Protein AF-A0AA97HKQ7-F1 (afdb_monomer_lite)

Foldseek 3Di:
DDDDDPDPPDPFPDFDWDWDKDAPDVQKIKIWTWTQTDPDPDPVCPVSRTDTQIWMWGDDVDIDIDGDGDPVCCVPSCVVVVVDPCVVVVVVDDPDD

Secondary structure (DSSP, 8-state):
----------------EEEEEEEEETTEEEEEEEE-S--S--GGGTT-S-EEEEEEEEESSSEEEESPPPGGGHHHHHHHHTTSTTHHHHTTS-S--

Structure (mmCIF, N/CA/C/O backbone):
data_AF-A0AA97HKQ7-F1
#
_entry.id   AF-A0AA97HKQ7-F1
#
loop_
_atom_site.group_PDB
_atom_site.id
_atom_site.type_symbol
_atom_site.label_atom_id
_atom_site.label_alt_id
_atom_site.label_comp_id
_atom_site.label_asym_id
_atom_site.label_entity_id
_atom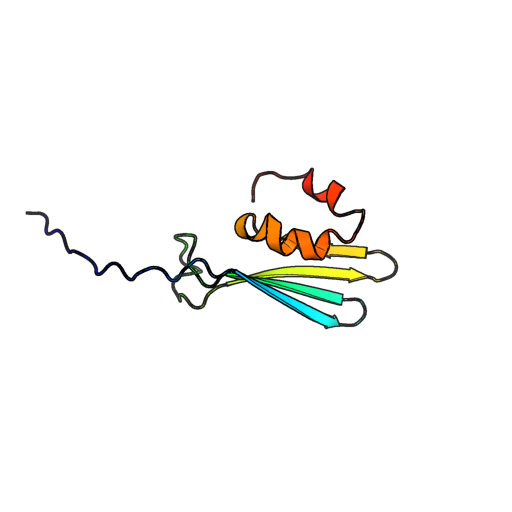_site.label_seq_id
_atom_site.pdbx_PDB_ins_code
_atom_site.Cartn_x
_atom_site.Cartn_y
_atom_site.Cartn_z
_atom_site.occupancy
_atom_site.B_iso_or_equiv
_atom_site.auth_seq_id
_atom_site.auth_comp_id
_atom_site.auth_asym_id
_atom_site.auth_atom_id
_atom_site.pdbx_PDB_model_num
ATOM 1 N N . MET A 1 1 ? 44.910 -4.886 -20.280 1.00 46.16 1 MET A N 1
ATOM 2 C CA . MET A 1 1 ? 43.878 -4.615 -21.301 1.00 46.16 1 MET A CA 1
ATOM 3 C C . MET A 1 1 ? 42.532 -4.790 -20.620 1.00 46.16 1 MET A C 1
ATOM 5 O O . MET A 1 1 ? 42.225 -5.900 -20.215 1.00 46.16 1 MET A O 1
ATOM 9 N N . VAL A 1 2 ? 41.817 -3.697 -20.356 1.00 46.19 2 VAL A N 1
ATOM 10 C CA . VAL A 1 2 ? 40.479 -3.729 -19.745 1.00 46.19 2 VAL A CA 1
ATOM 11 C C . VAL A 1 2 ? 39.484 -3.545 -20.879 1.00 46.19 2 VAL A C 1
ATOM 13 O O . VAL A 1 2 ? 39.596 -2.580 -21.630 1.00 46.19 2 VAL A O 1
ATOM 16 N N . TYR A 1 3 ? 38.567 -4.492 -21.038 1.00 51.94 3 TYR A N 1
ATOM 17 C CA . TYR A 1 3 ? 37.503 -4.399 -22.029 1.00 51.94 3 TYR A CA 1
ATOM 18 C C . TYR A 1 3 ? 36.319 -3.681 -21.394 1.00 51.94 3 TYR A C 1
ATOM 20 O O . TYR A 1 3 ? 35.756 -4.156 -20.409 1.00 51.94 3 TYR A O 1
ATOM 28 N N . GLN A 1 4 ? 35.961 -2.527 -21.949 1.00 50.00 4 GLN A N 1
ATOM 29 C CA . GLN A 1 4 ? 34.709 -1.865 -21.625 1.00 50.00 4 GLN A CA 1
ATOM 30 C C . GLN A 1 4 ? 33.606 -2.577 -22.408 1.00 50.00 4 GLN A C 1
ATOM 32 O O . GLN A 1 4 ? 33.569 -2.526 -23.634 1.00 50.00 4 GLN A O 1
ATOM 37 N N . ILE A 1 5 ? 32.763 -3.319 -21.696 1.00 63.94 5 ILE A N 1
ATOM 38 C CA . ILE A 1 5 ? 31.575 -3.937 -22.277 1.00 63.94 5 ILE A CA 1
ATOM 39 C C . ILE A 1 5 ? 30.454 -2.922 -22.103 1.00 63.94 5 ILE A C 1
ATOM 41 O O . ILE A 1 5 ? 29.941 -2.747 -20.995 1.00 63.94 5 ILE A O 1
ATOM 45 N N . ASP A 1 6 ? 30.093 -2.243 -23.188 1.00 62.38 6 ASP A N 1
ATOM 46 C CA . ASP A 1 6 ? 28.922 -1.376 -23.205 1.00 62.38 6 ASP A CA 1
ATOM 47 C C . ASP A 1 6 ? 27.680 -2.260 -23.050 1.00 62.38 6 ASP A C 1
ATOM 49 O O . ASP A 1 6 ? 27.184 -2.890 -23.984 1.00 62.38 6 ASP A O 1
ATOM 53 N N . SER A 1 7 ? 27.220 -2.376 -21.805 1.00 60.22 7 SER A N 1
ATOM 54 C CA . SER A 1 7 ? 25.972 -3.056 -21.492 1.00 60.22 7 SER A CA 1
ATOM 55 C C . SER A 1 7 ? 24.829 -2.234 -22.083 1.00 60.22 7 SER A C 1
ATOM 57 O O . SER A 1 7 ? 24.805 -1.018 -21.869 1.00 60.22 7 SER A O 1
ATOM 59 N N . PRO A 1 8 ? 23.866 -2.846 -22.795 1.00 55.41 8 PRO A N 1
ATOM 60 C CA . PRO A 1 8 ? 22.714 -2.111 -23.288 1.00 55.41 8 PRO A CA 1
ATOM 61 C C . PRO A 1 8 ? 22.001 -1.475 -22.093 1.00 55.41 8 PRO A C 1
ATOM 63 O O . PRO A 1 8 ? 21.470 -2.172 -21.224 1.00 55.41 8 PRO A O 1
ATOM 66 N N . GLN A 1 9 ? 22.009 -0.142 -22.030 1.00 51.00 9 GLN A N 1
ATOM 67 C CA . GLN A 1 9 ? 21.207 0.595 -21.065 1.00 51.00 9 GLN A CA 1
ATOM 68 C C . GLN A 1 9 ? 19.742 0.387 -21.437 1.00 51.00 9 GLN A C 1
ATOM 70 O O . GLN A 1 9 ? 19.178 1.091 -22.271 1.00 51.00 9 GLN A O 1
ATOM 75 N N . ALA A 1 10 ? 19.118 -0.618 -20.825 1.00 54.69 10 ALA A N 1
ATOM 76 C CA . ALA A 1 10 ? 17.674 -0.733 -20.827 1.00 54.69 10 ALA A CA 1
ATOM 77 C C . ALA A 1 10 ? 17.117 0.566 -20.237 1.00 54.69 10 ALA A C 1
ATOM 79 O O . ALA A 1 10 ? 17.357 0.861 -19.065 1.00 54.69 10 ALA A O 1
ATOM 80 N N . VAL A 1 11 ? 16.402 1.339 -21.058 1.00 51.62 11 VAL A N 1
ATOM 81 C CA . VAL A 1 11 ? 15.667 2.525 -20.617 1.00 51.62 11 VAL A CA 1
ATOM 82 C C . VAL A 1 11 ? 14.809 2.097 -19.432 1.00 51.62 11 VAL A C 1
ATOM 84 O O . VAL A 1 11 ? 13.920 1.254 -19.573 1.00 51.62 11 VAL A O 1
ATOM 87 N N . ALA A 1 12 ? 15.139 2.599 -18.240 1.00 53.38 12 ALA A N 1
ATOM 88 C CA . ALA A 1 12 ? 14.364 2.294 -17.053 1.00 53.38 12 ALA A CA 1
ATOM 89 C C . ALA A 1 12 ? 12.929 2.774 -17.316 1.00 53.38 12 ALA A C 1
ATOM 91 O O . ALA A 1 12 ? 12.753 3.917 -17.749 1.00 53.38 12 ALA A O 1
ATOM 92 N N . PRO A 1 13 ? 11.903 1.925 -17.119 1.00 54.75 13 PRO A N 1
ATOM 93 C CA . PRO A 1 13 ? 10.532 2.393 -17.223 1.00 54.75 13 PRO A CA 1
ATOM 94 C C . PRO A 1 13 ? 10.374 3.590 -16.282 1.00 54.75 13 PRO A C 1
ATOM 96 O O . PRO A 1 13 ? 10.888 3.554 -15.162 1.00 54.75 13 PRO A O 1
ATOM 99 N N . ALA A 1 14 ? 9.707 4.647 -16.760 1.00 59.78 14 ALA A N 1
ATOM 100 C CA . ALA A 1 14 ? 9.374 5.813 -15.947 1.00 59.78 14 ALA A CA 1
ATOM 101 C C . ALA A 1 14 ? 8.848 5.345 -14.585 1.00 59.78 14 ALA A C 1
ATOM 103 O O . ALA A 1 14 ? 8.126 4.343 -14.549 1.00 59.78 14 ALA A O 1
ATOM 104 N N . ASP A 1 15 ? 9.237 6.030 -13.502 1.00 72.25 15 ASP A N 1
ATOM 105 C CA . ASP A 1 15 ? 8.929 5.657 -12.116 1.00 72.25 15 ASP A CA 1
ATOM 106 C C . ASP A 1 15 ? 7.412 5.669 -11.885 1.00 72.25 15 ASP A C 1
ATOM 108 O O . ASP A 1 15 ? 6.799 6.639 -11.438 1.00 72.25 15 ASP A O 1
ATOM 112 N N . ARG A 1 16 ? 6.770 4.592 -12.338 1.00 82.12 16 ARG A N 1
ATOM 113 C CA . ARG A 1 16 ? 5.333 4.433 -12.318 1.00 82.12 16 ARG A CA 1
ATOM 114 C C . ARG A 1 16 ? 5.017 4.075 -10.885 1.00 82.12 16 ARG A C 1
ATOM 116 O O . ARG A 1 16 ? 5.369 2.996 -10.405 1.00 82.12 16 ARG A O 1
ATOM 123 N N . LEU A 1 17 ? 4.346 5.004 -10.228 1.00 85.38 17 LEU A N 1
ATOM 124 C CA . LEU A 1 17 ? 3.803 4.837 -8.897 1.00 85.38 17 LEU A CA 1
ATOM 125 C C . LEU A 1 17 ? 2.283 4.850 -9.020 1.00 85.38 17 LEU A C 1
ATOM 127 O O . LEU A 1 17 ? 1.702 5.775 -9.585 1.00 85.38 17 LEU A O 1
ATOM 131 N N . THR A 1 18 ? 1.631 3.801 -8.53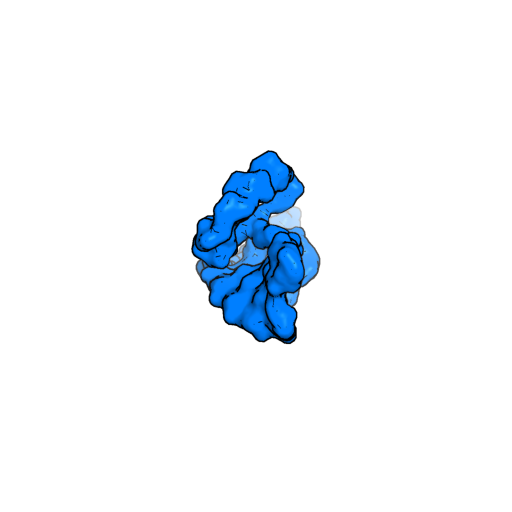0 1.00 86.94 18 THR A N 1
ATOM 132 C CA . THR A 1 18 ? 0.165 3.696 -8.540 1.00 86.94 18 THR A CA 1
ATOM 133 C C . THR A 1 18 ? -0.349 3.358 -7.152 1.00 86.94 18 THR A C 1
ATOM 135 O O . THR A 1 18 ? 0.358 2.748 -6.354 1.00 86.94 18 THR A O 1
ATOM 138 N N . LEU A 1 19 ? -1.598 3.724 -6.873 1.00 87.31 19 LEU A N 1
ATOM 139 C CA . LEU A 1 19 ? -2.265 3.433 -5.608 1.00 87.31 19 LEU A CA 1
ATOM 140 C C . LEU A 1 19 ? -3.444 2.502 -5.825 1.00 87.31 19 LEU A C 1
ATOM 142 O O . LEU A 1 19 ? -4.221 2.682 -6.761 1.00 87.31 19 LEU A O 1
ATOM 146 N N . GLN A 1 20 ? -3.647 1.595 -4.881 1.00 89.12 20 GLN A N 1
ATOM 147 C CA . GLN A 1 20 ? -4.867 0.812 -4.786 1.00 89.12 20 GLN A CA 1
ATOM 148 C C . GLN A 1 20 ? -5.353 0.784 -3.343 1.00 89.12 20 GLN A C 1
ATOM 150 O O . GLN A 1 20 ? -4.567 0.541 -2.437 1.00 89.12 20 GLN A O 1
ATOM 155 N N . ALA A 1 21 ? -6.649 0.990 -3.129 1.00 89.88 21 ALA A N 1
ATOM 156 C CA . ALA A 1 21 ? -7.281 0.805 -1.829 1.00 89.88 21 ALA A CA 1
ATOM 157 C C . ALA A 1 21 ? -8.331 -0.302 -1.930 1.00 89.88 21 ALA A C 1
ATOM 159 O O . ALA A 1 21 ? -9.023 -0.393 -2.945 1.00 89.88 21 ALA A O 1
ATOM 160 N N . ALA A 1 22 ? -8.432 -1.143 -0.905 1.00 91.31 22 ALA A N 1
ATOM 161 C CA . ALA A 1 22 ? -9.434 -2.200 -0.841 1.00 91.31 22 ALA A CA 1
ATOM 162 C C . ALA A 1 22 ? -9.809 -2.513 0.610 1.00 91.31 22 ALA A C 1
ATOM 164 O O . ALA A 1 22 ? -8.943 -2.531 1.487 1.00 91.31 22 ALA A O 1
ATOM 165 N N . ALA A 1 23 ? -11.087 -2.802 0.852 1.00 93.75 23 ALA A N 1
ATOM 166 C CA . ALA A 1 23 ? -11.497 -3.481 2.075 1.00 93.75 23 ALA A CA 1
ATOM 167 C C . ALA A 1 23 ? -10.987 -4.928 2.023 1.00 93.75 23 ALA A C 1
ATOM 169 O O . ALA A 1 23 ? -11.123 -5.594 0.996 1.00 93.75 23 ALA A O 1
ATOM 170 N N . ILE A 1 24 ? -10.371 -5.392 3.109 1.00 94.81 24 ILE A N 1
ATOM 171 C CA . ILE A 1 24 ? -9.815 -6.752 3.210 1.00 94.81 24 ILE A CA 1
ATOM 172 C C . ILE A 1 24 ? -10.519 -7.597 4.273 1.00 94.81 24 ILE A C 1
ATOM 174 O O . ILE A 1 24 ? -10.468 -8.820 4.204 1.00 94.81 24 ILE A O 1
ATOM 178 N N . ALA A 1 25 ? -11.179 -6.951 5.236 1.00 94.88 25 ALA A N 1
ATOM 179 C CA . ALA A 1 25 ? -12.028 -7.568 6.248 1.00 94.88 25 ALA A CA 1
ATOM 180 C C . ALA A 1 25 ? -12.968 -6.504 6.846 1.00 94.88 25 ALA A C 1
ATOM 182 O O . ALA A 1 25 ? -12.879 -5.325 6.486 1.00 94.88 25 ALA A O 1
ATOM 183 N N . ALA A 1 26 ? -13.839 -6.912 7.775 1.00 94.00 26 ALA A N 1
ATOM 184 C CA . ALA A 1 26 ? -14.609 -5.973 8.588 1.00 94.00 26 ALA A CA 1
ATOM 185 C C . ALA A 1 26 ? -13.665 -4.950 9.239 1.00 94.00 26 ALA A C 1
ATOM 187 O O . ALA A 1 26 ? -12.592 -5.305 9.739 1.00 94.00 26 ALA A O 1
ATOM 188 N N . ASP A 1 27 ? -14.034 -3.675 9.131 1.00 92.94 27 ASP A N 1
ATOM 189 C CA . ASP A 1 27 ? -13.294 -2.533 9.673 1.00 92.94 27 ASP A CA 1
ATOM 190 C C . ASP A 1 27 ? -11.830 -2.418 9.220 1.00 92.94 27 ASP A C 1
ATOM 192 O O . ASP A 1 27 ? -11.061 -1.643 9.785 1.00 92.94 27 ASP A O 1
ATOM 196 N N . SER A 1 28 ? -11.424 -3.169 8.192 1.00 92.12 28 SER A N 1
ATOM 197 C CA . SER A 1 28 ? -10.024 -3.320 7.803 1.00 92.12 28 SER A CA 1
ATOM 198 C C . SER A 1 28 ? -9.830 -2.975 6.335 1.00 92.12 28 SER A C 1
ATOM 200 O O . SER A 1 28 ? -10.348 -3.639 5.435 1.00 92.12 28 SER A O 1
ATOM 202 N N . THR A 1 29 ? -9.036 -1.939 6.086 1.00 92.19 29 THR A N 1
ATOM 203 C CA . THR A 1 29 ? -8.718 -1.445 4.742 1.00 92.19 29 THR A CA 1
ATOM 204 C C . THR A 1 29 ? -7.218 -1.516 4.499 1.00 92.19 29 THR A C 1
ATOM 206 O O . THR A 1 29 ? -6.426 -1.132 5.359 1.00 92.19 29 THR A O 1
ATOM 209 N N . VAL A 1 30 ? -6.824 -1.963 3.308 1.00 92.19 30 VAL A N 1
ATOM 210 C CA . VAL A 1 30 ? -5.445 -1.875 2.821 1.00 92.19 30 VAL A CA 1
ATOM 211 C C . VAL A 1 30 ? -5.311 -0.735 1.819 1.00 92.19 30 VAL A C 1
ATOM 213 O O . VAL A 1 30 ? -6.177 -0.534 0.966 1.00 92.19 30 VAL A O 1
ATOM 216 N N . ILE A 1 31 ? -4.194 -0.020 1.893 1.00 90.00 31 ILE A N 1
ATOM 217 C CA . ILE A 1 31 ? -3.716 0.904 0.869 1.00 90.00 31 ILE A CA 1
ATOM 218 C C . ILE A 1 31 ? -2.388 0.347 0.358 1.00 90.00 31 ILE A C 1
ATOM 220 O O . ILE A 1 31 ? -1.418 0.232 1.102 1.00 90.00 31 ILE A O 1
ATOM 224 N N . ARG A 1 32 ? -2.355 -0.028 -0.918 1.00 89.75 32 ARG A N 1
ATOM 225 C CA . ARG A 1 32 ? -1.182 -0.557 -1.609 1.00 89.75 32 ARG A CA 1
ATOM 226 C C . ARG A 1 32 ? -0.559 0.550 -2.442 1.00 89.75 32 ARG A C 1
ATOM 228 O O . ARG A 1 32 ? -1.169 1.028 -3.398 1.00 89.75 32 ARG A O 1
ATOM 235 N N . CYS A 1 33 ? 0.649 0.938 -2.068 1.00 88.75 33 CYS A N 1
ATOM 236 C CA . CYS A 1 33 ? 1.509 1.837 -2.817 1.00 88.75 33 CYS A CA 1
ATOM 237 C C . CYS A 1 33 ? 2.392 0.965 -3.742 1.00 88.75 33 CYS A C 1
ATOM 239 O O . CYS A 1 33 ? 3.307 0.286 -3.274 1.00 88.75 33 CYS A O 1
ATOM 241 N N . LEU A 1 34 ? 2.061 0.894 -5.039 1.00 87.25 34 LEU A N 1
ATOM 242 C CA . LEU A 1 34 ? 2.717 0.006 -6.011 1.00 87.25 34 LEU A CA 1
ATOM 243 C C . LEU A 1 34 ? 3.823 0.747 -6.764 1.00 87.25 34 LEU A C 1
ATOM 245 O O . LEU A 1 34 ? 3.558 1.768 -7.401 1.00 87.25 34 LEU A O 1
ATOM 249 N N . GLY A 1 35 ? 5.045 0.218 -6.699 1.00 86.75 35 GLY A N 1
ATOM 250 C CA . GLY A 1 35 ? 6.214 0.722 -7.414 1.00 86.75 35 GLY A CA 1
ATOM 251 C C . GLY A 1 35 ? 6.618 -0.261 -8.500 1.00 86.75 35 GLY A C 1
ATOM 252 O O . GLY A 1 35 ? 6.922 -1.416 -8.209 1.00 86.75 35 GLY A O 1
ATOM 253 N N . TRP A 1 36 ? 6.599 0.187 -9.750 1.00 84.56 36 TRP A N 1
ATOM 254 C CA . TRP A 1 36 ? 6.857 -0.683 -10.901 1.00 84.56 36 TRP A CA 1
ATOM 255 C C . TRP A 1 36 ? 8.313 -0.636 -11.371 1.00 84.56 36 TRP A C 1
ATOM 257 O O . TRP A 1 36 ? 8.787 -1.584 -11.992 1.00 84.56 36 TRP A O 1
ATOM 267 N N . ALA A 1 37 ? 9.022 0.449 -11.063 1.00 81.44 37 ALA A N 1
ATOM 268 C CA . ALA A 1 37 ? 10.437 0.599 -11.357 1.00 81.44 37 ALA A CA 1
ATOM 269 C C . ALA A 1 37 ? 11.300 0.156 -10.166 1.00 81.44 37 ALA A C 1
ATOM 271 O O . ALA A 1 37 ? 10.899 0.238 -9.002 1.00 81.44 37 ALA A O 1
ATOM 272 N N . ARG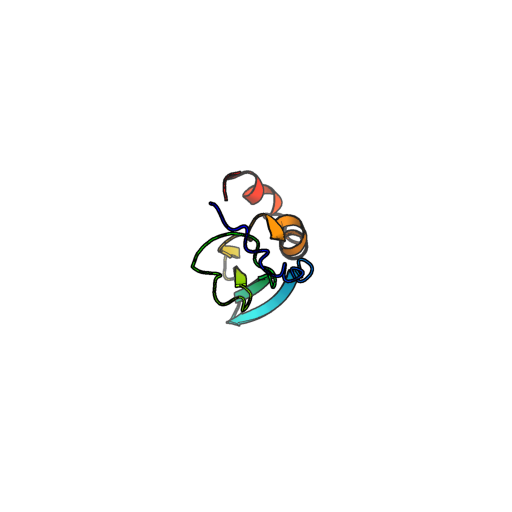 A 1 38 ? 12.512 -0.308 -10.475 1.00 76.81 38 ARG A N 1
ATOM 273 C CA . ARG A 1 38 ? 13.541 -0.582 -9.471 1.00 76.81 38 ARG A CA 1
ATOM 274 C C . ARG A 1 38 ? 14.164 0.745 -9.054 1.00 76.81 38 ARG A C 1
ATOM 276 O O . ARG A 1 38 ? 14.733 1.439 -9.887 1.00 76.81 38 ARG A O 1
ATOM 283 N N . ASP A 1 39 ? 14.092 1.049 -7.769 1.00 71.19 39 ASP A N 1
ATOM 284 C CA . ASP A 1 39 ? 14.633 2.273 -7.174 1.00 71.19 39 ASP A CA 1
ATOM 285 C C . ASP A 1 39 ? 15.863 2.019 -6.291 1.00 71.19 39 ASP A C 1
ATOM 287 O O . ASP A 1 39 ? 16.565 2.957 -5.924 1.00 71.19 39 ASP A O 1
ATOM 291 N N . ARG A 1 40 ? 16.145 0.755 -5.944 1.00 73.00 40 ARG A N 1
ATOM 292 C CA . ARG A 1 40 ? 17.278 0.363 -5.093 1.00 73.00 40 ARG A CA 1
ATOM 293 C C . ARG A 1 40 ? 18.024 -0.834 -5.662 1.00 73.00 40 ARG A C 1
ATOM 295 O O . ARG A 1 40 ? 17.428 -1.752 -6.226 1.00 73.00 40 ARG A O 1
ATOM 302 N N . CYS A 1 41 ? 19.343 -0.843 -5.487 1.00 70.12 41 CYS A N 1
ATOM 303 C CA . CYS A 1 41 ? 20.177 -1.980 -5.857 1.00 70.12 41 CYS A CA 1
ATOM 304 C C . CYS A 1 41 ? 20.208 -3.030 -4.733 1.00 70.12 41 CYS A C 1
ATOM 306 O O . CYS A 1 41 ? 21.226 -3.211 -4.077 1.00 70.12 41 CYS A O 1
ATOM 308 N N . ALA A 1 42 ? 19.069 -3.681 -4.485 1.00 75.12 42 ALA A N 1
ATOM 309 C CA . ALA A 1 42 ? 18.951 -4.792 -3.540 1.00 75.12 42 ALA A CA 1
ATOM 310 C C . ALA A 1 42 ? 18.459 -6.058 -4.260 1.00 75.12 42 ALA A C 1
ATOM 312 O O . ALA A 1 42 ? 17.651 -5.967 -5.191 1.00 75.12 42 ALA A O 1
ATOM 313 N N . ILE A 1 43 ? 18.955 -7.224 -3.827 1.00 82.44 43 ILE A N 1
ATOM 314 C CA . ILE A 1 43 ? 18.703 -8.532 -4.463 1.00 82.44 43 ILE A CA 1
ATOM 315 C C . ILE A 1 43 ? 17.211 -8.892 -4.502 1.00 82.44 43 ILE A C 1
ATOM 317 O O . ILE A 1 43 ? 16.718 -9.449 -5.478 1.00 82.44 43 ILE A O 1
ATOM 321 N N . GLU A 1 44 ? 16.459 -8.459 -3.490 1.00 81.00 44 GLU A N 1
ATOM 322 C CA . GLU A 1 44 ? 15.009 -8.660 -3.364 1.00 81.00 44 GLU A CA 1
ATOM 323 C C . GLU A 1 44 ? 14.211 -8.112 -4.565 1.00 81.00 44 GLU A C 1
ATOM 325 O O . GLU A 1 44 ? 13.091 -8.547 -4.820 1.00 81.00 44 GLU A O 1
ATOM 330 N N . PHE A 1 45 ? 14.791 -7.184 -5.337 1.00 79.62 45 PHE A N 1
ATOM 331 C CA . PHE A 1 45 ? 14.166 -6.558 -6.507 1.00 79.62 45 PHE A CA 1
ATOM 332 C C . PHE A 1 45 ? 14.768 -7.014 -7.848 1.00 79.62 45 PHE A C 1
ATOM 334 O O . PHE A 1 45 ? 14.570 -6.352 -8.872 1.00 79.62 45 PHE A O 1
ATOM 341 N N . GLU A 1 46 ? 15.542 -8.102 -7.886 1.00 80.06 46 GLU A N 1
ATOM 342 C CA . GLU A 1 46 ? 16.173 -8.597 -9.124 1.00 80.06 46 GLU A CA 1
ATOM 343 C C . GLU A 1 46 ? 15.191 -9.179 -10.135 1.00 80.06 46 GLU A C 1
ATOM 345 O O . GLU A 1 46 ? 15.439 -9.099 -11.334 1.00 80.06 46 GLU A O 1
ATOM 350 N N . LEU A 1 47 ? 14.037 -9.670 -9.682 1.00 84.75 47 LEU A N 1
ATOM 351 C CA . LEU A 1 47 ? 13.017 -10.231 -10.571 1.00 84.75 47 LEU A CA 1
ATOM 352 C C . LEU A 1 47 ? 12.268 -9.169 -11.394 1.00 84.75 47 LEU A C 1
ATOM 354 O O . LEU A 1 47 ? 11.519 -9.525 -12.294 1.00 84.75 47 LEU A O 1
ATOM 358 N N . ARG A 1 48 ? 12.456 -7.870 -11.104 1.00 81.19 48 ARG A N 1
ATOM 359 C CA . ARG A 1 48 ? 11.880 -6.727 -11.853 1.00 81.19 48 ARG A CA 1
ATOM 360 C C . ARG A 1 48 ? 10.351 -6.771 -12.037 1.00 81.19 48 ARG A C 1
ATOM 362 O O . ARG A 1 48 ? 9.821 -6.088 -12.906 1.00 81.19 48 ARG A O 1
ATOM 369 N N . ASN A 1 49 ? 9.638 -7.487 -11.168 1.00 85.00 49 ASN A N 1
ATOM 370 C CA . ASN A 1 49 ? 8.174 -7.613 -11.191 1.00 85.00 49 ASN A CA 1
ATOM 371 C C . ASN A 1 49 ? 7.440 -6.458 -10.477 1.00 85.00 49 ASN A C 1
ATOM 373 O O . ASN A 1 49 ? 6.226 -6.510 -10.286 1.00 85.00 49 ASN A O 1
ATOM 377 N N . GLY A 1 50 ? 8.170 -5.418 -10.069 1.00 86.56 50 GLY A N 1
ATOM 378 C CA . GLY A 1 50 ? 7.666 -4.371 -9.186 1.00 86.56 50 GLY A CA 1
ATOM 379 C C . GLY A 1 50 ? 7.575 -4.818 -7.724 1.00 86.56 50 GLY A C 1
ATOM 380 O O . GLY A 1 50 ? 7.954 -5.929 -7.357 1.00 86.56 50 GLY A O 1
ATOM 381 N N . THR A 1 51 ? 7.102 -3.916 -6.872 1.00 87.31 51 THR A N 1
ATOM 382 C CA . THR A 1 51 ? 6.910 -4.144 -5.437 1.00 87.31 51 THR A CA 1
ATOM 383 C C . THR A 1 51 ? 5.705 -3.363 -4.920 1.00 87.31 51 THR A C 1
ATOM 385 O O . THR A 1 51 ? 5.287 -2.365 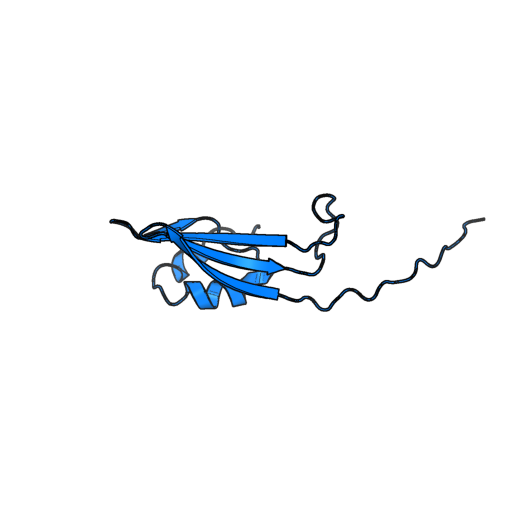-5.514 1.00 87.31 51 THR A O 1
ATOM 388 N N . THR A 1 52 ? 5.146 -3.797 -3.794 1.00 88.62 52 THR A N 1
ATOM 389 C CA . THR A 1 52 ? 4.058 -3.098 -3.108 1.00 88.62 52 THR A CA 1
ATOM 390 C C . THR A 1 52 ? 4.449 -2.782 -1.675 1.00 88.62 52 THR A C 1
ATOM 392 O O . THR A 1 52 ? 4.834 -3.678 -0.928 1.00 88.62 52 THR A O 1
ATOM 395 N N . TYR A 1 53 ? 4.271 -1.529 -1.275 1.00 87.88 53 TYR A N 1
ATOM 396 C CA . TYR A 1 53 ? 4.351 -1.096 0.114 1.00 87.88 53 TYR A CA 1
ATOM 397 C C . TYR A 1 53 ? 2.925 -0.969 0.631 1.00 87.88 53 TYR A C 1
ATOM 399 O O . TYR A 1 53 ? 2.166 -0.114 0.170 1.00 87.88 53 TYR A O 1
ATOM 407 N N . ASN A 1 54 ? 2.545 -1.864 1.535 1.00 89.44 54 ASN A N 1
ATOM 408 C CA . ASN A 1 54 ? 1.172 -1.971 2.005 1.00 89.44 54 ASN A CA 1
ATOM 409 C C . ASN A 1 54 ? 1.039 -1.301 3.369 1.00 89.44 54 ASN A C 1
ATOM 411 O O . ASN A 1 54 ? 1.753 -1.649 4.306 1.00 89.44 54 ASN A O 1
ATOM 415 N N . SER A 1 55 ? 0.095 -0.377 3.460 1.00 88.25 55 SER A N 1
ATOM 416 C CA . SER A 1 55 ? -0.359 0.225 4.707 1.00 88.25 55 SER A CA 1
ATOM 417 C C . SER A 1 55 ? -1.742 -0.312 5.040 1.00 88.25 55 SER A C 1
ATOM 419 O O . SER A 1 55 ? -2.570 -0.496 4.145 1.00 88.25 55 SER A O 1
ATOM 421 N N . PHE A 1 56 ? -2.017 -0.536 6.320 1.00 88.19 56 PHE A N 1
ATOM 422 C CA . PHE A 1 56 ? -3.315 -1.024 6.779 1.00 88.19 56 PHE A CA 1
ATOM 423 C C . PHE A 1 56 ? -3.958 -0.043 7.746 1.00 88.19 56 PHE A C 1
ATOM 425 O O . PHE A 1 56 ? -3.284 0.657 8.503 1.00 88.19 56 PHE A O 1
ATOM 432 N N . ARG A 1 57 ? -5.285 -0.028 7.732 1.00 87.44 57 ARG A N 1
ATOM 433 C CA . ARG A 1 57 ? -6.117 0.712 8.669 1.00 87.44 57 ARG A CA 1
ATOM 434 C C . ARG A 1 57 ? -7.140 -0.239 9.260 1.00 87.44 57 ARG A C 1
ATOM 436 O O . ARG A 1 57 ? -7.888 -0.852 8.505 1.00 87.44 57 ARG A O 1
ATOM 443 N N . ILE A 1 58 ? -7.181 -0.306 10.584 1.00 90.50 58 ILE A N 1
ATOM 444 C CA . ILE A 1 58 ? -8.168 -1.075 11.345 1.00 90.50 58 ILE A CA 1
ATOM 445 C C . ILE A 1 58 ? -9.020 -0.087 12.146 1.00 90.50 58 ILE A C 1
ATOM 447 O O . ILE A 1 58 ? -8.468 0.779 12.824 1.00 90.50 58 ILE A O 1
ATOM 451 N N . GLN A 1 59 ? -10.344 -0.177 12.033 1.00 90.12 59 GLN A N 1
ATOM 452 C CA . GLN A 1 59 ? -11.325 0.762 12.592 1.00 90.12 59 GLN A CA 1
ATOM 453 C C . GLN A 1 59 ? -12.333 0.066 13.517 1.00 90.12 59 GLN A C 1
ATOM 455 O O . GLN A 1 59 ? -13.536 0.166 13.309 1.00 90.12 59 GLN A O 1
ATOM 460 N N . ALA A 1 60 ? -11.842 -0.635 14.535 1.00 87.56 60 ALA A N 1
ATOM 461 C CA . ALA A 1 60 ? -12.701 -1.175 15.589 1.00 87.56 60 ALA A CA 1
ATOM 462 C C . ALA A 1 60 ? -13.104 -0.046 16.568 1.00 87.56 60 ALA A C 1
ATOM 464 O O . ALA A 1 60 ? -13.245 1.112 16.176 1.00 87.56 60 ALA A O 1
ATOM 465 N N . GLU A 1 61 ? -13.202 -0.326 17.872 1.00 91.25 61 GLU A N 1
ATOM 466 C CA . GLU A 1 61 ? -13.442 0.711 18.895 1.00 91.25 61 GLU A CA 1
ATOM 467 C C . GLU A 1 61 ? -12.429 1.870 18.840 1.00 91.25 61 GLU A C 1
ATOM 469 O O . GLU A 1 61 ? -12.733 3.007 19.204 1.00 91.25 61 GLU A O 1
ATOM 474 N N . LYS A 1 62 ? -11.208 1.590 18.365 1.00 86.75 62 LYS A N 1
ATOM 475 C CA . LYS A 1 62 ? -10.162 2.579 18.093 1.00 86.75 62 LYS A CA 1
ATOM 476 C C . LYS A 1 62 ? -9.628 2.393 16.677 1.00 86.75 62 LYS A C 1
ATOM 478 O O . LYS A 1 62 ? -9.577 1.281 16.157 1.00 86.75 62 LYS A O 1
ATOM 483 N N . THR A 1 63 ? -9.186 3.494 16.068 1.00 86.38 63 THR A N 1
ATOM 484 C CA . THR A 1 63 ? -8.516 3.458 14.762 1.00 86.38 63 THR A CA 1
ATOM 485 C C . THR A 1 63 ? -7.014 3.254 14.937 1.00 86.38 63 THR A C 1
ATOM 487 O O . THR A 1 63 ? -6.365 4.042 15.622 1.00 86.38 63 THR A O 1
ATOM 490 N N . ALA A 1 64 ? -6.464 2.235 14.277 1.00 85.69 64 ALA A N 1
ATOM 491 C CA . ALA A 1 64 ? -5.039 1.928 14.272 1.00 85.69 64 ALA A CA 1
ATOM 492 C C . ALA A 1 64 ? -4.481 1.908 12.834 1.00 85.69 64 ALA A C 1
ATOM 494 O O . ALA A 1 64 ? -4.965 1.133 12.001 1.00 85.69 64 ALA A O 1
ATOM 495 N N . PRO A 1 65 ? -3.469 2.738 12.522 1.00 83.19 65 PRO A N 1
ATOM 496 C CA . PRO A 1 65 ? -2.669 2.601 11.312 1.00 83.19 65 PRO A CA 1
ATOM 497 C C 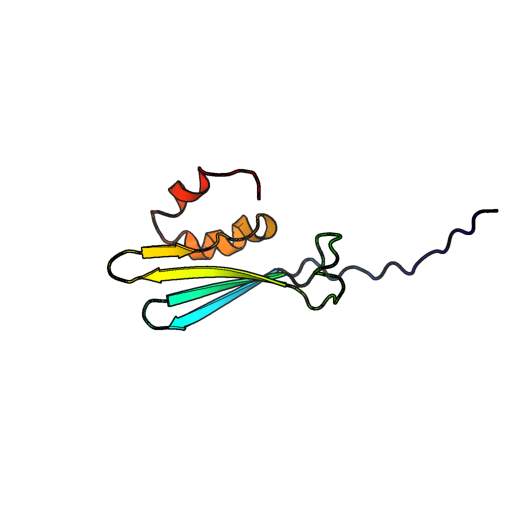. PRO A 1 65 ? -1.529 1.599 11.517 1.00 83.19 65 PRO A C 1
ATOM 499 O O . PRO A 1 65 ? -0.869 1.597 12.554 1.00 83.19 65 PRO A O 1
ATOM 502 N N . ILE A 1 66 ? -1.256 0.781 10.507 1.00 85.19 66 ILE A N 1
ATOM 503 C CA . ILE A 1 66 ? -0.139 -0.168 10.508 1.00 85.19 66 ILE A CA 1
ATOM 504 C C . ILE A 1 66 ? 0.689 0.058 9.248 1.00 85.19 66 ILE A C 1
ATOM 506 O O . ILE A 1 66 ? 0.127 0.134 8.155 1.00 85.19 66 ILE A O 1
ATOM 510 N N . ALA A 1 67 ? 2.012 0.112 9.432 1.00 73.62 67 ALA A N 1
ATOM 511 C CA . ALA A 1 67 ? 3.031 0.309 8.401 1.00 73.62 67 ALA A CA 1
ATOM 512 C C . ALA A 1 67 ? 2.778 1.560 7.544 1.00 73.62 67 ALA A C 1
ATOM 514 O O . ALA A 1 67 ? 1.998 1.548 6.595 1.00 73.62 67 ALA A O 1
ATOM 515 N N . THR A 1 68 ? 3.442 2.670 7.863 1.00 68.12 68 THR A N 1
ATOM 516 C CA . THR A 1 68 ? 3.414 3.861 7.006 1.00 68.12 68 THR A CA 1
ATOM 517 C C . THR A 1 68 ? 4.187 3.608 5.709 1.00 68.12 68 THR A C 1
ATOM 519 O O . THR A 1 68 ? 5.105 2.790 5.649 1.00 68.12 68 THR A O 1
ATOM 522 N N . SER A 1 69 ? 3.776 4.276 4.633 1.00 67.75 69 SER A N 1
ATOM 523 C CA . SER A 1 69 ? 4.366 4.085 3.307 1.00 67.75 69 SER A CA 1
ATOM 524 C C . SER A 1 69 ? 5.823 4.551 3.239 1.00 67.75 69 SER A C 1
ATOM 526 O O . SER A 1 69 ? 6.179 5.549 3.864 1.00 67.75 69 SER A O 1
ATOM 528 N N . HIS A 1 70 ? 6.621 3.901 2.388 1.00 69.94 70 HIS A N 1
ATOM 529 C CA . HIS A 1 70 ? 7.998 4.298 2.063 1.00 69.94 70 HIS A CA 1
ATOM 530 C C . HIS A 1 70 ? 8.084 5.760 1.593 1.00 69.94 70 HIS A C 1
ATOM 532 O O . HIS A 1 70 ? 7.177 6.238 0.906 1.00 69.94 70 HIS A O 1
ATOM 538 N N . GLY A 1 71 ? 9.195 6.452 1.882 1.00 68.81 71 GLY A N 1
ATOM 539 C CA . GLY A 1 71 ? 9.371 7.884 1.590 1.00 68.81 71 GLY A CA 1
ATOM 540 C C . GLY A 1 71 ? 9.068 8.294 0.140 1.00 68.81 71 GLY A C 1
ATOM 541 O O . GLY A 1 71 ? 8.490 9.354 -0.093 1.00 68.81 71 GLY A O 1
ATOM 542 N N . LYS A 1 72 ? 9.336 7.415 -0.834 1.00 71.56 72 LYS A N 1
ATOM 543 C CA . LYS A 1 72 ? 9.016 7.637 -2.261 1.00 71.56 72 LYS A CA 1
ATOM 544 C C . LYS A 1 72 ? 7.518 7.777 -2.572 1.00 71.56 72 LYS A C 1
ATOM 546 O O . LYS A 1 72 ? 7.151 8.364 -3.579 1.00 71.56 72 LYS A O 1
ATOM 551 N N . PHE A 1 73 ? 6.650 7.284 -1.691 1.00 66.69 73 PHE A N 1
ATOM 552 C CA . PHE A 1 73 ? 5.196 7.407 -1.804 1.00 66.69 73 PHE A CA 1
ATOM 553 C C . PHE A 1 73 ? 4.605 8.461 -0.873 1.00 66.69 73 PHE A C 1
ATOM 555 O O . PHE A 1 73 ? 3.379 8.566 -0.796 1.00 66.69 73 PHE A O 1
ATOM 562 N N . LYS A 1 74 ? 5.437 9.238 -0.164 1.00 69.06 74 LYS A N 1
ATOM 563 C CA . LYS A 1 74 ? 4.988 10.138 0.904 1.00 69.06 74 LYS A CA 1
ATOM 564 C C . LYS A 1 74 ? 3.809 10.989 0.452 1.00 69.06 74 LYS A C 1
ATOM 566 O O . LYS A 1 74 ? 2.768 10.922 1.084 1.00 69.06 74 LYS A O 1
ATOM 571 N N . THR A 1 75 ? 3.899 11.689 -0.675 1.00 64.56 75 THR A N 1
ATOM 572 C CA . THR A 1 75 ? 2.807 12.547 -1.168 1.00 64.56 75 THR A CA 1
ATOM 573 C C . THR A 1 75 ? 1.546 11.755 -1.542 1.00 64.56 75 THR A C 1
ATOM 575 O O . THR A 1 75 ? 0.439 12.138 -1.178 1.00 64.56 75 THR A O 1
ATOM 578 N N . GLN A 1 76 ? 1.704 10.622 -2.227 1.00 66.44 76 GLN A N 1
ATOM 579 C CA . GLN A 1 76 ? 0.600 9.834 -2.786 1.00 66.44 76 GLN A CA 1
ATOM 580 C C . GLN A 1 76 ? -0.161 9.033 -1.719 1.00 66.44 76 GLN A C 1
ATOM 582 O O . GLN A 1 76 ? -1.389 9.067 -1.684 1.00 66.44 76 GLN A O 1
ATOM 587 N N . CYS A 1 77 ? 0.549 8.345 -0.821 1.00 56.28 77 CYS A N 1
ATOM 588 C CA . CYS A 1 77 ? -0.068 7.612 0.285 1.00 56.28 77 CYS A CA 1
ATOM 589 C C . CYS A 1 77 ? -0.606 8.596 1.360 1.00 56.28 77 CYS A C 1
ATOM 591 O O . CYS A 1 77 ? -1.678 8.351 1.914 1.00 56.28 77 CYS A O 1
ATOM 593 N N . THR A 1 78 ? 0.045 9.753 1.583 1.00 57.03 78 THR A N 1
ATOM 594 C CA . THR A 1 78 ? -0.459 10.808 2.494 1.00 57.03 78 THR A CA 1
ATOM 595 C C . THR A 1 78 ? -1.806 11.354 2.046 1.00 57.03 78 THR A C 1
ATOM 597 O O . THR A 1 78 ? -2.702 11.427 2.869 1.00 57.03 78 THR A O 1
ATOM 600 N N . LEU A 1 79 ? -2.011 11.670 0.763 1.00 54.38 79 LEU A N 1
ATOM 601 C CA . LEU A 1 79 ? -3.286 12.219 0.268 1.00 54.38 79 LEU A CA 1
ATOM 602 C C . LEU A 1 79 ? -4.507 11.329 0.558 1.00 54.38 79 LEU A C 1
ATOM 604 O O . LEU A 1 79 ? -5.613 11.838 0.660 1.00 54.38 79 LEU A O 1
ATOM 608 N N . ARG A 1 80 ? -4.314 10.016 0.728 1.00 59.50 80 ARG A N 1
ATOM 609 C CA . ARG A 1 80 ? -5.390 9.056 1.035 1.00 59.50 80 ARG A CA 1
ATOM 610 C C . ARG A 1 80 ? -5.542 8.753 2.531 1.00 59.50 80 ARG A C 1
ATOM 612 O O . ARG A 1 80 ? -6.535 8.158 2.937 1.00 59.50 80 ARG A O 1
ATOM 619 N N . LEU A 1 81 ? -4.553 9.139 3.339 1.00 57.25 81 LEU A N 1
ATOM 620 C CA . LEU A 1 81 ? -4.545 9.022 4.803 1.00 57.25 81 LEU A CA 1
ATOM 621 C C . LEU A 1 81 ? -4.812 10.371 5.505 1.00 57.25 81 LEU A C 1
ATOM 623 O O . LEU A 1 81 ? -5.208 10.381 6.669 1.00 57.25 81 LEU A O 1
ATOM 627 N N . ALA A 1 82 ? -4.615 11.494 4.805 1.00 53.19 82 ALA A N 1
ATOM 628 C CA . ALA A 1 82 ? -4.707 12.870 5.300 1.00 53.19 82 ALA A CA 1
ATOM 629 C C . ALA A 1 82 ? -6.139 13.390 5.477 1.00 53.19 82 ALA A C 1
ATOM 631 O O . ALA A 1 82 ? -6.317 14.422 6.117 1.00 53.19 82 ALA A O 1
ATOM 632 N N . ASP A 1 83 ? -7.155 12.650 5.032 1.00 53.28 83 ASP A N 1
ATOM 633 C CA . ASP A 1 83 ? -8.555 12.919 5.392 1.00 53.28 83 ASP A CA 1
ATOM 634 C C . ASP A 1 83 ? -8.825 12.750 6.907 1.00 53.28 83 ASP A C 1
ATOM 636 O O . ASP A 1 83 ? -9.956 12.922 7.364 1.00 53.28 83 ASP A O 1
ATOM 640 N N . TYR A 1 84 ? -7.806 12.411 7.716 1.00 52.12 84 TYR A N 1
ATOM 641 C CA . TYR A 1 84 ? -7.961 12.095 9.131 1.00 52.12 84 TYR A CA 1
ATOM 642 C C . TYR A 1 84 ? -7.032 12.914 10.060 1.00 52.12 84 TYR A C 1
ATOM 644 O O . TYR A 1 84 ? -5.806 12.856 9.924 1.00 52.12 84 TYR A O 1
ATOM 652 N N . PRO A 1 85 ? -7.583 13.604 11.087 1.00 51.28 85 PRO A N 1
ATOM 653 C CA . PRO A 1 85 ? -6.868 14.556 11.957 1.00 51.28 85 PRO A CA 1
ATOM 654 C C . PRO A 1 85 ? -5.638 14.030 12.718 1.00 51.28 85 PRO A C 1
ATOM 656 O O . PRO A 1 85 ? -4.853 14.817 13.249 1.00 51.28 85 PRO A O 1
ATOM 659 N N . TRP A 1 86 ? -5.472 12.710 12.836 1.00 53.53 86 TRP A N 1
ATOM 660 C CA . TRP A 1 86 ? -4.374 12.091 13.586 1.00 53.53 86 TRP A CA 1
ATOM 661 C C . TRP A 1 86 ? -3.106 11.880 12.740 1.00 53.53 86 TRP A C 1
ATOM 663 O O . TRP A 1 86 ? -2.015 11.772 13.306 1.00 53.53 86 TRP A O 1
ATOM 673 N N . PHE A 1 87 ? -3.211 11.873 11.404 1.00 47.66 87 PHE A N 1
ATOM 674 C CA . PHE A 1 87 ? -2.083 11.609 10.501 1.00 47.66 87 PHE A CA 1
ATOM 675 C C . PHE A 1 87 ? -0.981 12.677 10.615 1.00 47.66 87 PHE A C 1
ATOM 677 O O . PHE A 1 87 ? 0.209 12.358 10.627 1.00 47.66 87 PHE A O 1
ATOM 684 N N . SER A 1 88 ? -1.368 13.937 10.835 1.00 48.28 88 SER A N 1
ATOM 685 C CA . SER A 1 88 ? -0.441 15.062 11.014 1.00 48.28 88 SER A CA 1
ATOM 686 C C . SER A 1 88 ? 0.468 14.935 12.245 1.00 48.28 88 SER A C 1
ATOM 688 O O . SER A 1 88 ? 1.515 15.572 12.283 1.00 48.28 88 SER A O 1
ATOM 690 N N . ARG A 1 89 ? 0.111 14.113 13.248 1.00 44.78 89 ARG A N 1
ATOM 691 C CA . ARG A 1 89 ? 0.945 13.898 14.450 1.00 44.78 89 ARG A CA 1
ATOM 692 C C . ARG A 1 89 ? 1.913 12.724 14.317 1.00 44.78 89 ARG A C 1
ATOM 694 O O . ARG A 1 89 ? 2.998 12.786 14.883 1.00 44.78 89 ARG A O 1
ATOM 701 N N . ALA A 1 90 ? 1.561 11.682 13.563 1.00 44.91 90 ALA A N 1
ATOM 702 C CA . ALA A 1 90 ? 2.414 10.501 13.400 1.00 44.91 90 ALA A CA 1
ATOM 703 C C . ALA A 1 90 ? 3.671 10.793 12.558 1.00 44.91 90 ALA A C 1
ATOM 705 O O . ALA A 1 90 ? 4.737 10.246 12.823 1.00 44.91 90 ALA A O 1
ATOM 706 N N . HIS A 1 91 ? 3.584 11.721 11.598 1.00 45.38 91 HIS A N 1
ATOM 707 C CA . HIS A 1 91 ? 4.723 12.131 10.768 1.00 45.38 91 HIS A CA 1
ATOM 708 C C . HIS A 1 91 ? 5.800 12.955 11.495 1.00 45.38 91 HIS A C 1
ATOM 710 O O . HIS A 1 91 ? 6.845 13.223 10.904 1.00 45.38 91 HIS A O 1
ATOM 716 N N . ALA A 1 92 ? 5.576 13.335 12.757 1.00 39.31 92 ALA A N 1
ATOM 717 C CA . ALA A 1 92 ? 6.589 13.983 13.590 1.00 39.31 92 ALA A CA 1
ATOM 718 C C . ALA A 1 92 ? 7.594 12.988 14.208 1.00 39.31 92 ALA A C 1
ATOM 720 O O . ALA A 1 92 ? 8.548 13.416 14.854 1.00 39.31 92 ALA A O 1
ATOM 721 N N . MET A 1 93 ? 7.415 11.673 14.014 1.00 34.0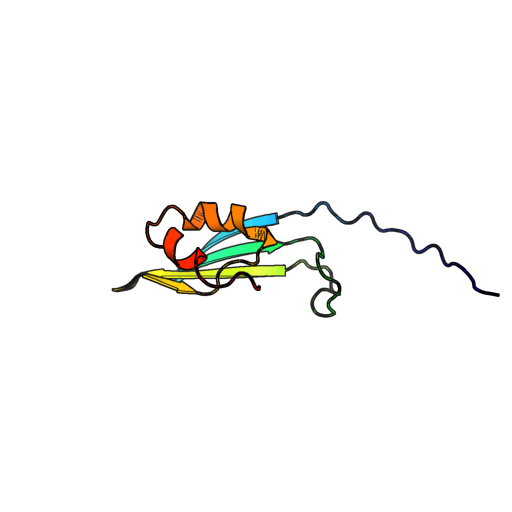0 93 MET A N 1
ATOM 722 C CA . MET A 1 93 ? 8.321 10.649 14.535 1.00 34.00 93 MET A CA 1
ATOM 723 C C . MET A 1 93 ? 8.944 9.823 13.398 1.00 34.00 93 MET A C 1
ATOM 725 O O . MET A 1 93 ? 8.251 9.132 12.663 1.00 34.00 93 MET A O 1
ATOM 729 N N . HIS A 1 94 ? 10.276 9.885 13.327 1.00 34.03 94 HIS A N 1
ATOM 730 C CA . HIS A 1 94 ? 11.225 9.163 12.466 1.00 34.03 94 HIS A CA 1
ATOM 731 C C . HIS A 1 94 ? 11.510 9.672 11.033 1.00 34.03 94 HIS A C 1
ATOM 733 O O . HIS A 1 94 ? 10.819 9.308 10.085 1.00 34.03 94 HIS A O 1
ATOM 739 N N . PRO A 1 95 ? 12.629 10.412 10.847 1.00 31.48 95 PRO A N 1
ATOM 740 C CA . PRO A 1 95 ? 13.181 10.775 9.537 1.00 31.48 95 PRO A CA 1
ATOM 741 C C . PRO A 1 95 ? 14.115 9.717 8.905 1.00 31.48 95 PRO A C 1
ATOM 743 O O . PRO A 1 95 ? 14.844 10.046 7.976 1.00 31.48 95 PRO A O 1
ATOM 746 N N . TYR A 1 96 ? 14.117 8.465 9.372 1.00 29.34 96 TYR A N 1
ATOM 747 C CA . TYR A 1 96 ? 15.041 7.431 8.882 1.00 29.34 96 TYR A CA 1
ATOM 748 C C . TYR A 1 96 ? 14.319 6.137 8.507 1.00 29.34 96 TYR A C 1
ATOM 750 O O . TYR A 1 96 ? 14.498 5.142 9.196 1.00 29.34 96 TYR A O 1
ATOM 758 N N . LEU A 1 97 ? 13.508 6.152 7.444 1.00 33.00 97 LEU A N 1
ATOM 759 C CA . LEU A 1 97 ? 13.125 4.968 6.656 1.00 33.00 97 LEU A CA 1
ATOM 760 C C . LEU A 1 97 ? 12.715 5.381 5.233 1.00 33.00 97 LEU A C 1
ATOM 762 O O . LEU A 1 97 ? 11.897 6.321 5.092 1.00 33.00 97 LEU A O 1
#

Radius of gyration: 17.84 Å; chains: 1; bounding box: 58×25×42 Å

pLDDT: mean 71.12, std 18.2, range [29.34, 94.88]

Sequence (97 aa):
MVYQIDSPQAVAPADRLTLQAAAIAADSTVIRCLGWARDRCAIEFELRNGTTYNSFRIQAEKTAPIATSHGKFKTQCTLRLADYPWFSRAHAMHPYL